Protein AF-A0A6N6LLW7-F1 (afdb_monomer_lite)

pLDDT: mean 87.09, std 13.23, range [44.34, 96.31]

Structure (mmCIF, N/CA/C/O backbone):
data_AF-A0A6N6LLW7-F1
#
_entry.id   AF-A0A6N6LLW7-F1
#
loop_
_atom_site.group_PDB
_atom_site.id
_atom_site.type_symbol
_atom_site.label_atom_id
_atom_site.label_alt_id
_atom_site.label_comp_id
_atom_site.label_asym_id
_atom_site.label_entity_id
_atom_site.label_seq_id
_atom_site.pdbx_PDB_ins_code
_atom_site.Cartn_x
_atom_site.Cartn_y
_atom_site.Cartn_z
_atom_site.occupancy
_atom_site.B_iso_or_equiv
_atom_site.auth_seq_id
_atom_site.auth_comp_id
_atom_site.auth_asym_id
_atom_site.auth_atom_id
_atom_site.pdbx_PDB_model_num
ATOM 1 N N . MET A 1 1 ? 13.885 -12.500 -16.120 1.00 53.62 1 MET A N 1
ATOM 2 C CA . MET A 1 1 ? 13.220 -11.301 -15.565 1.00 53.62 1 MET A CA 1
ATOM 3 C C . MET A 1 1 ? 13.744 -10.125 -16.379 1.00 53.62 1 MET A C 1
ATOM 5 O O . MET A 1 1 ? 14.953 -9.976 -16.423 1.00 53.62 1 MET A O 1
ATOM 9 N N . LYS A 1 2 ? 12.927 -9.405 -17.163 1.00 55.97 2 LYS A N 1
ATOM 10 C CA . LYS A 1 2 ? 13.471 -8.277 -17.947 1.00 55.97 2 LYS A CA 1
ATOM 11 C C . LYS A 1 2 ? 13.762 -7.136 -16.972 1.00 55.97 2 LYS A C 1
ATOM 13 O O . LYS A 1 2 ? 12.821 -6.551 -16.442 1.00 55.97 2 LYS A O 1
ATOM 18 N N . GLU A 1 3 ? 15.041 -6.870 -16.733 1.00 80.50 3 GLU A N 1
ATOM 19 C CA . GLU A 1 3 ? 15.545 -5.896 -15.759 1.00 80.50 3 GLU A CA 1
ATOM 20 C C . GLU A 1 3 ? 15.176 -4.473 -16.174 1.00 80.50 3 GLU A C 1
ATOM 22 O O . GLU A 1 3 ? 15.386 -4.073 -17.321 1.00 80.50 3 GLU A O 1
ATOM 27 N N . PHE A 1 4 ? 14.484 -3.738 -15.310 1.00 86.56 4 PHE A N 1
ATOM 28 C CA . PHE A 1 4 ? 14.306 -2.294 -15.454 1.00 86.56 4 PHE A CA 1
ATOM 29 C C . PHE A 1 4 ? 15.438 -1.600 -14.706 1.00 86.56 4 PHE A C 1
ATOM 31 O O . PHE A 1 4 ? 15.977 -2.136 -13.741 1.00 86.56 4 PHE A O 1
ATOM 38 N N . THR A 1 5 ? 15.812 -0.421 -15.174 1.00 92.94 5 THR A N 1
ATOM 39 C CA . THR A 1 5 ? 16.826 0.391 -14.504 1.00 92.94 5 THR A CA 1
ATOM 40 C C . THR A 1 5 ? 16.274 0.952 -13.197 1.00 92.94 5 THR A C 1
ATOM 42 O O . THR A 1 5 ? 15.069 1.166 -13.053 1.00 92.94 5 THR A O 1
ATOM 45 N N . GLU A 1 6 ? 17.160 1.261 -12.256 1.00 92.94 6 GLU A N 1
ATOM 46 C CA . GLU A 1 6 ? 16.796 1.927 -11.002 1.00 92.94 6 GLU A CA 1
ATOM 47 C C . GLU A 1 6 ? 16.066 3.255 -11.254 1.00 92.94 6 GLU A C 1
ATOM 49 O O . GLU A 1 6 ? 15.031 3.527 -10.656 1.00 92.94 6 GLU A O 1
ATOM 54 N N . LYS A 1 7 ? 16.496 4.020 -12.263 1.00 94.81 7 LYS A N 1
ATOM 55 C CA . LYS A 1 7 ? 15.825 5.259 -12.680 1.00 94.81 7 LYS A CA 1
ATOM 56 C C . LYS A 1 7 ? 14.381 5.038 -13.149 1.00 94.81 7 LYS A C 1
ATOM 58 O O . LYS A 1 7 ? 13.503 5.864 -12.899 1.00 94.81 7 LYS A O 1
ATOM 63 N N . GLU A 1 8 ? 14.117 3.948 -13.870 1.00 93.88 8 GLU A N 1
ATOM 64 C CA . GLU A 1 8 ? 12.752 3.584 -14.272 1.00 93.88 8 GLU A CA 1
ATOM 65 C C . GLU A 1 8 ? 11.911 3.172 -13.062 1.00 93.88 8 GLU A C 1
ATOM 67 O O . GLU A 1 8 ? 10.739 3.543 -12.989 1.00 93.88 8 GLU A O 1
ATOM 72 N N . PHE A 1 9 ? 12.507 2.446 -12.113 1.00 93.12 9 PHE A N 1
ATOM 73 C CA . PHE A 1 9 ? 11.861 2.079 -10.858 1.00 93.12 9 PHE A CA 1
ATOM 74 C C . PHE A 1 9 ? 11.489 3.308 -10.032 1.00 93.12 9 PHE A C 1
ATOM 76 O O . PHE A 1 9 ? 10.321 3.473 -9.697 1.00 93.12 9 PHE A O 1
ATOM 83 N N . GLU A 1 10 ? 12.440 4.203 -9.769 1.00 95.75 10 GLU A N 1
ATOM 84 C CA . GLU A 1 10 ? 12.220 5.435 -9.007 1.00 95.75 10 GLU A CA 1
ATOM 85 C C . GLU A 1 10 ? 11.109 6.285 -9.618 1.00 95.75 10 GLU A C 1
ATOM 87 O O . GLU A 1 10 ? 10.230 6.774 -8.908 1.00 95.75 10 GLU A O 1
ATOM 92 N N . LYS A 1 11 ? 11.089 6.410 -10.950 1.00 95.62 11 LYS A N 1
ATOM 93 C CA . LYS A 1 11 ? 10.028 7.133 -11.656 1.00 95.62 11 LYS A CA 1
ATOM 94 C C . LYS A 1 11 ? 8.649 6.520 -11.395 1.00 95.62 11 LYS A C 1
ATOM 96 O O . LYS A 1 11 ? 7.684 7.257 -11.186 1.00 95.62 11 LYS A O 1
ATOM 101 N N . GLN A 1 12 ? 8.533 5.192 -11.423 1.00 95.00 12 GLN A N 1
ATOM 102 C CA . GLN A 1 12 ? 7.264 4.519 -11.137 1.00 95.00 12 GLN A CA 1
ATOM 103 C C . GLN A 1 12 ? 6.904 4.560 -9.652 1.00 95.00 12 GLN A C 1
ATOM 105 O O . GLN A 1 12 ? 5.736 4.737 -9.324 1.00 95.00 12 GLN A O 1
ATOM 110 N N . LEU A 1 13 ? 7.891 4.482 -8.759 1.00 94.62 13 LEU A N 1
ATOM 111 C CA . LEU A 1 13 ? 7.694 4.626 -7.322 1.00 94.62 13 LEU A CA 1
ATOM 112 C C . LEU A 1 13 ? 7.151 6.015 -6.978 1.00 94.62 13 LEU A C 1
ATOM 114 O O . LEU A 1 13 ? 6.181 6.124 -6.237 1.00 94.62 13 LEU A O 1
ATOM 118 N N . GLN A 1 14 ? 7.711 7.077 -7.563 1.00 96.31 14 GLN A N 1
ATOM 119 C CA . GLN A 1 14 ? 7.199 8.440 -7.394 1.00 96.31 14 GLN A CA 1
ATOM 120 C C . GLN A 1 14 ? 5.767 8.582 -7.915 1.00 96.31 14 GLN A C 1
ATOM 122 O O . GLN A 1 14 ? 4.946 9.258 -7.293 1.00 96.31 14 GLN A O 1
ATOM 127 N N . LYS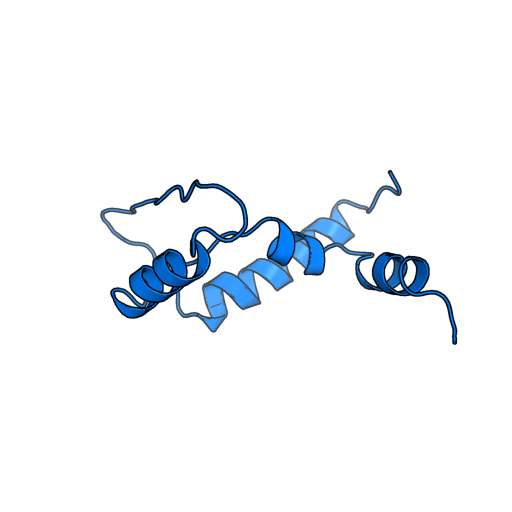 A 1 15 ? 5.446 7.930 -9.039 1.00 95.12 15 LYS A N 1
ATOM 128 C CA . LYS A 1 15 ? 4.082 7.898 -9.572 1.00 95.12 15 LYS A CA 1
ATOM 129 C C . LYS A 1 15 ? 3.124 7.189 -8.607 1.00 95.12 15 LYS A C 1
ATOM 131 O O . LYS A 1 15 ? 2.098 7.767 -8.262 1.00 95.12 15 LYS A O 1
ATOM 136 N N . ALA A 1 16 ? 3.485 5.997 -8.132 1.00 94.00 16 ALA A N 1
ATOM 137 C CA . ALA A 1 16 ? 2.702 5.244 -7.157 1.00 94.00 16 ALA A CA 1
ATOM 138 C C . ALA A 1 16 ? 2.520 6.034 -5.853 1.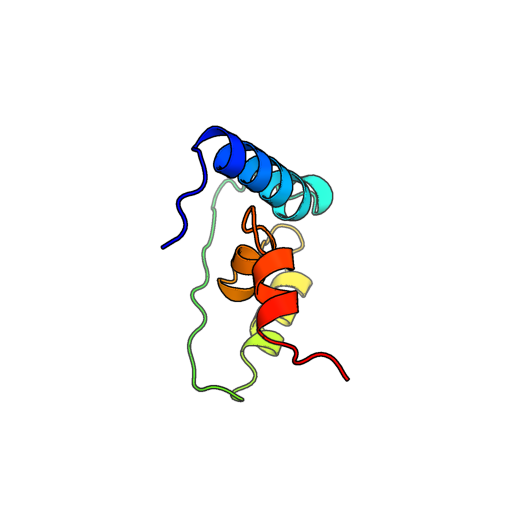00 94.00 16 ALA A C 1
ATOM 140 O O . ALA A 1 16 ? 1.411 6.129 -5.344 1.00 94.00 16 ALA A O 1
ATOM 141 N N . TRP A 1 17 ? 3.573 6.683 -5.351 1.00 94.25 17 TRP A N 1
ATOM 142 C CA . TRP A 1 17 ? 3.505 7.538 -4.165 1.00 94.25 17 TRP A CA 1
ATOM 143 C C . TRP A 1 17 ? 2.541 8.711 -4.357 1.00 94.25 17 TRP A C 1
ATOM 145 O O . TRP A 1 17 ? 1.709 8.993 -3.495 1.00 94.25 17 TRP A O 1
ATOM 155 N N . LYS A 1 18 ? 2.605 9.384 -5.511 1.00 95.12 18 LYS A N 1
ATOM 156 C CA . LYS A 1 18 ? 1.684 10.477 -5.826 1.00 95.12 18 LYS A CA 1
ATOM 157 C C . LYS A 1 18 ? 0.232 9.996 -5.858 1.00 95.12 18 LYS A C 1
ATOM 159 O O . LYS A 1 18 ? -0.626 10.642 -5.269 1.00 95.12 18 LYS A O 1
ATOM 164 N N . GLU A 1 19 ? -0.038 8.880 -6.526 1.00 93.25 19 GLU A N 1
ATOM 165 C CA . GLU A 1 19 ? -1.401 8.367 -6.703 1.00 93.25 19 GLU A CA 1
ATOM 166 C C . GLU A 1 19 ? -1.982 7.746 -5.430 1.00 93.25 19 GLU A C 1
ATOM 168 O O . GLU A 1 19 ? -3.149 7.980 -5.130 1.00 93.25 19 GLU A O 1
ATOM 173 N N . LEU A 1 20 ? -1.183 6.995 -4.669 1.00 91.44 20 LEU A N 1
ATOM 174 C CA . LEU A 1 20 ? -1.652 6.247 -3.501 1.00 91.44 20 LEU A CA 1
ATOM 175 C C . LEU A 1 20 ? -1.598 7.062 -2.202 1.00 91.44 20 LEU A C 1
ATOM 177 O O . LEU A 1 20 ? -2.433 6.836 -1.330 1.00 91.44 20 LEU A O 1
ATOM 181 N N . VAL A 1 21 ? -0.664 8.010 -2.070 1.00 92.50 21 VAL A N 1
ATOM 182 C CA . VAL A 1 21 ? -0.449 8.778 -0.829 1.00 92.50 21 VAL A CA 1
ATOM 183 C C . VAL A 1 21 ? -0.907 10.225 -0.991 1.00 92.50 21 VAL A C 1
ATOM 185 O O . VAL A 1 21 ? -1.806 10.669 -0.281 1.00 92.50 21 VAL A O 1
ATOM 188 N N . ILE A 1 22 ? -0.321 10.963 -1.942 1.00 92.19 22 ILE A N 1
ATOM 189 C CA . ILE A 1 22 ? -0.546 12.415 -2.067 1.00 92.19 22 ILE A CA 1
ATOM 190 C C . ILE A 1 22 ? -1.983 12.710 -2.501 1.00 92.19 22 ILE A C 1
ATOM 192 O O . ILE A 1 22 ? -2.675 13.483 -1.848 1.00 92.19 22 ILE A O 1
ATOM 196 N N . ASN A 1 23 ? -2.454 12.075 -3.576 1.00 93.00 23 ASN A N 1
ATOM 197 C CA . ASN A 1 23 ? -3.793 12.322 -4.115 1.00 93.00 23 ASN A CA 1
ATOM 198 C C . ASN A 1 23 ? -4.913 11.870 -3.159 1.00 93.00 23 ASN A C 1
ATOM 200 O O . ASN A 1 23 ? -6.022 12.392 -3.242 1.00 93.00 23 ASN A O 1
ATOM 204 N N . ASN A 1 24 ? -4.620 10.934 -2.250 1.00 90.19 24 ASN A N 1
ATOM 205 C CA . ASN A 1 24 ? -5.554 10.466 -1.223 1.00 90.19 24 ASN A CA 1
ATOM 206 C C . ASN A 1 24 ? -5.431 11.243 0.099 1.00 90.19 24 ASN A C 1
ATOM 208 O O . ASN A 1 24 ? -6.107 10.898 1.062 1.00 90.19 24 ASN A O 1
ATOM 212 N N . ASN A 1 25 ? -4.600 12.295 0.157 1.00 93.50 25 ASN A N 1
ATOM 213 C CA . ASN A 1 25 ? -4.357 13.108 1.353 1.00 93.50 25 ASN A CA 1
ATOM 214 C C . ASN A 1 25 ? -3.947 12.281 2.586 1.00 93.50 25 ASN A C 1
ATOM 216 O O . ASN A 1 25 ? -4.349 12.595 3.706 1.00 93.50 25 ASN A O 1
ATOM 220 N N . ILE A 1 26 ? -3.145 11.233 2.384 1.00 94.44 26 ILE A N 1
ATOM 221 C CA . ILE A 1 26 ? -2.635 10.411 3.483 1.00 94.44 26 ILE A CA 1
ATOM 222 C C . ILE A 1 26 ? -1.562 11.195 4.240 1.00 94.44 26 ILE A C 1
ATOM 224 O O . ILE A 1 26 ? -0.585 11.679 3.661 1.00 94.44 26 ILE A O 1
ATOM 228 N N . THR A 1 27 ? -1.738 11.314 5.549 1.00 94.44 27 THR A N 1
ATOM 229 C CA . THR A 1 27 ? -0.878 12.063 6.462 1.00 94.44 27 THR A CA 1
ATOM 230 C C . THR A 1 27 ? -0.305 11.155 7.545 1.00 94.44 27 THR A C 1
ATOM 232 O O . THR A 1 27 ? -0.796 10.058 7.817 1.00 94.44 27 THR A O 1
ATOM 235 N N . LYS A 1 28 ? 0.775 11.612 8.184 1.00 93.81 28 LYS A N 1
ATOM 236 C CA . LYS A 1 28 ? 1.363 10.902 9.323 1.00 93.81 28 LYS A CA 1
ATOM 237 C C . LYS A 1 28 ? 0.362 10.869 10.482 1.00 93.81 28 LYS A C 1
ATOM 239 O O . LYS A 1 28 ? -0.272 11.879 10.768 1.00 93.81 28 LYS A O 1
ATOM 244 N N . SER A 1 29 ? 0.261 9.717 11.134 1.00 93.06 29 SER A N 1
ATOM 245 C CA . SER A 1 29 ? -0.454 9.537 12.401 1.00 93.06 29 SER A CA 1
ATOM 246 C C . SER A 1 29 ? 0.565 9.467 13.534 1.00 93.06 29 SER A C 1
ATOM 248 O O . SER A 1 29 ? 1.637 8.889 13.339 1.00 93.06 29 SER A O 1
ATOM 250 N N . ASP A 1 30 ? 0.222 10.008 14.701 1.00 94.75 30 ASP A N 1
ATOM 251 C CA . ASP A 1 30 ? 1.034 9.869 15.917 1.00 94.75 30 ASP A CA 1
ATOM 252 C C . ASP A 1 30 ? 1.100 8.401 16.377 1.00 94.75 30 ASP A C 1
ATOM 254 O O . ASP A 1 30 ? 2.125 7.940 16.876 1.00 94.75 30 ASP A O 1
ATOM 258 N N . GLU A 1 31 ? 0.035 7.639 16.108 1.00 94.88 31 GLU A N 1
ATOM 259 C CA . GLU A 1 31 ? -0.055 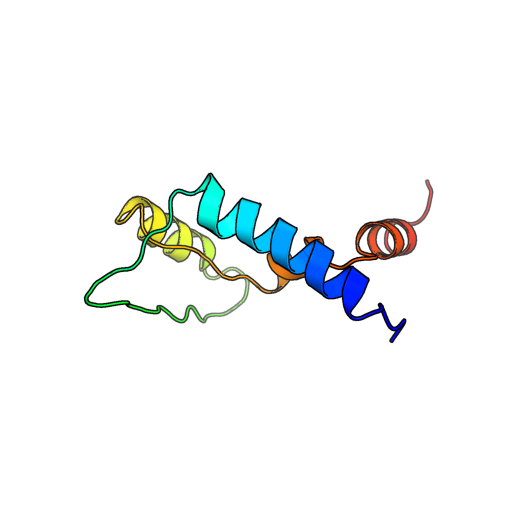6.197 16.342 1.00 94.88 31 GLU A CA 1
ATOM 260 C C . GLU A 1 31 ? -0.440 5.488 15.029 1.00 94.88 31 GLU A C 1
ATOM 262 O O . GLU A 1 31 ? -1.626 5.327 14.720 1.00 94.88 31 GLU A O 1
ATOM 267 N N . PRO A 1 32 ? 0.530 5.121 14.171 1.00 94.00 32 PRO A N 1
ATOM 268 C CA . PRO A 1 32 ? 0.243 4.432 12.919 1.00 94.00 32 PRO A CA 1
ATOM 269 C C . PRO A 1 32 ? -0.178 2.980 13.174 1.00 94.00 32 PRO A C 1
ATOM 271 O O . PRO A 1 32 ? 0.457 2.255 13.939 1.00 94.00 32 PRO A O 1
ATOM 274 N N . GLN A 1 33 ? -1.226 2.534 12.482 1.00 94.00 33 GLN A N 1
ATOM 275 C CA . GLN A 1 33 ? -1.736 1.164 12.560 1.00 94.00 33 GLN A CA 1
ATOM 276 C C . GLN A 1 33 ? -1.616 0.470 11.202 1.00 94.00 33 GLN A C 1
ATOM 278 O O . GLN A 1 33 ? -1.805 1.090 10.156 1.00 94.00 33 GLN A O 1
ATOM 283 N N . ALA A 1 34 ? -1.325 -0.830 11.222 1.00 94.75 34 ALA A N 1
ATOM 284 C CA . ALA A 1 34 ? -1.264 -1.667 10.031 1.00 94.75 34 ALA A CA 1
ATOM 285 C C . ALA A 1 34 ? -2.187 -2.877 10.195 1.00 94.75 34 ALA A C 1
ATOM 287 O O . ALA A 1 34 ? -2.149 -3.568 11.213 1.00 94.75 34 ALA A O 1
ATOM 288 N N . TYR A 1 35 ? -2.991 -3.149 9.168 1.00 94.12 35 TYR A N 1
ATOM 289 C CA . TYR A 1 35 ? -3.915 -4.278 9.131 1.00 94.12 35 TYR A CA 1
ATOM 290 C C . TYR A 1 35 ? -3.467 -5.260 8.052 1.00 94.12 35 TYR A C 1
ATOM 292 O O . TYR A 1 35 ? -3.352 -4.898 6.883 1.00 94.12 35 TYR A O 1
ATOM 300 N N . ILE A 1 36 ? -3.227 -6.513 8.440 1.00 94.75 36 ILE A N 1
ATOM 301 C CA . ILE A 1 36 ? -2.904 -7.594 7.505 1.00 94.75 36 ILE A CA 1
ATOM 302 C C . ILE A 1 36 ? -4.185 -8.378 7.236 1.00 94.75 36 ILE A C 1
ATOM 304 O O . ILE A 1 36 ? -4.785 -8.929 8.158 1.00 94.75 36 ILE A O 1
ATOM 308 N N . ILE A 1 37 ? -4.604 -8.437 5.972 1.00 93.00 37 ILE A N 1
ATOM 309 C CA . ILE A 1 37 ? -5.850 -9.095 5.570 1.00 93.00 37 ILE A CA 1
ATOM 310 C C . ILE A 1 37 ? -5.525 -10.420 4.885 1.00 93.00 37 ILE A C 1
ATOM 312 O O . ILE A 1 37 ? -4.848 -10.463 3.861 1.00 93.00 37 ILE A O 1
ATOM 316 N N . GLY A 1 38 ? -6.036 -11.511 5.455 1.00 92.44 38 GLY A N 1
ATOM 317 C CA . GLY A 1 38 ? -5.865 -12.874 4.959 1.00 92.44 38 GLY A CA 1
ATOM 318 C C . GLY A 1 38 ? -7.201 -13.584 4.752 1.00 92.44 38 GLY A C 1
ATOM 319 O O . GLY A 1 38 ? -8.235 -13.162 5.261 1.00 92.44 38 GLY A O 1
ATOM 320 N N . GLY A 1 39 ? -7.185 -14.666 3.975 1.00 92.06 39 GLY A N 1
ATOM 321 C CA . GLY A 1 39 ? -8.363 -15.495 3.710 1.00 92.06 39 GLY A CA 1
ATOM 322 C C . GLY A 1 39 ? -8.377 -16.063 2.294 1.00 92.06 39 GLY A C 1
ATOM 323 O O . GLY A 1 39 ? -7.719 -15.537 1.391 1.00 92.06 39 GLY A O 1
ATOM 324 N N . GLN A 1 40 ? -9.158 -17.122 2.081 1.00 94.62 40 GLN A N 1
ATOM 3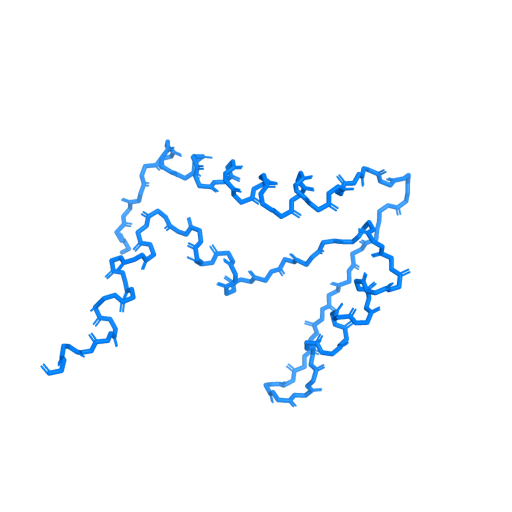25 C CA . GLN A 1 40 ? -9.273 -17.778 0.775 1.00 94.62 40 GLN A CA 1
ATOM 326 C C . GLN A 1 40 ? -9.762 -16.816 -0.330 1.00 94.62 40 GLN A C 1
ATOM 328 O O . GLN A 1 40 ? -10.449 -15.822 -0.042 1.00 94.62 40 GLN A O 1
ATOM 333 N N . PRO A 1 41 ? -9.408 -17.053 -1.605 1.00 91.00 41 PRO A N 1
ATOM 334 C CA . PRO A 1 41 ? -10.041 -16.372 -2.734 1.00 91.00 41 PRO A CA 1
ATOM 335 C C . PRO A 1 41 ? -11.572 -16.481 -2.647 1.00 91.00 41 PRO A C 1
ATOM 337 O O . PRO A 1 41 ? -12.097 -17.530 -2.291 1.00 91.00 41 PRO A O 1
ATOM 340 N N . GLY A 1 42 ? -12.289 -15.384 -2.900 1.00 89.19 42 GLY A N 1
ATOM 341 C CA . GLY A 1 42 ? -13.755 -15.339 -2.790 1.00 89.19 42 GLY A CA 1
ATOM 342 C C . GLY A 1 42 ? -14.328 -15.102 -1.382 1.00 89.19 42 GLY A C 1
ATOM 343 O O . GLY A 1 42 ? -15.522 -14.869 -1.265 1.00 89.19 42 GLY A O 1
ATOM 344 N N . ALA A 1 43 ? -13.514 -15.062 -0.317 1.00 92.00 43 ALA A N 1
ATOM 345 C CA . ALA A 1 43 ? -13.996 -14.831 1.058 1.00 92.00 43 ALA A CA 1
ATOM 346 C C . ALA A 1 43 ? -14.470 -13.393 1.372 1.00 92.00 43 ALA A C 1
ATOM 348 O O . ALA A 1 43 ? -14.795 -13.104 2.518 1.00 92.00 43 ALA A O 1
ATOM 349 N N . GLY A 1 44 ? -14.453 -12.473 0.402 1.00 90.75 44 GLY A N 1
ATOM 350 C CA . GLY A 1 44 ? -14.880 -11.084 0.626 1.00 90.75 44 GLY A CA 1
ATOM 351 C C . GLY A 1 44 ? -13.841 -10.178 1.300 1.00 90.75 44 GLY A C 1
ATOM 352 O O . GLY A 1 44 ? -14.203 -9.191 1.928 1.00 90.75 44 GLY A O 1
ATOM 353 N N . LYS A 1 45 ? -12.539 -10.469 1.159 1.00 93.94 45 LYS A N 1
ATOM 354 C CA . LYS A 1 45 ? -11.455 -9.622 1.704 1.00 93.94 45 LYS A CA 1
ATOM 355 C C . LYS A 1 45 ? -11.565 -8.153 1.274 1.00 93.94 45 LYS A C 1
ATOM 357 O O . LYS A 1 45 ? -11.345 -7.271 2.096 1.00 93.94 45 LYS A O 1
ATOM 362 N N . SER A 1 46 ? -11.943 -7.900 0.017 1.00 92.19 46 SER A N 1
ATOM 363 C CA . SER A 1 46 ? -12.137 -6.545 -0.518 1.00 92.19 46 SER A CA 1
ATOM 364 C C . SER A 1 46 ? -13.182 -5.759 0.274 1.00 92.19 46 SER A C 1
ATOM 366 O O . SER A 1 46 ? -12.922 -4.624 0.638 1.00 92.19 46 SER A O 1
ATOM 368 N N . THR A 1 47 ? -14.288 -6.393 0.680 1.00 94.12 47 THR A N 1
ATOM 369 C CA . THR A 1 47 ? -15.313 -5.759 1.525 1.00 94.12 47 THR A CA 1
ATOM 370 C C . THR A 1 47 ? -14.744 -5.269 2.858 1.00 94.12 47 THR A C 1
ATOM 372 O O . THR A 1 47 ? -15.137 -4.215 3.353 1.00 94.12 47 THR A O 1
ATOM 375 N N . LEU A 1 48 ? -13.803 -6.012 3.448 1.00 93.56 48 LEU A N 1
ATOM 376 C CA . LEU A 1 48 ? -13.152 -5.610 4.694 1.00 93.56 48 LEU A CA 1
ATOM 377 C C . LEU A 1 48 ? -12.200 -4.427 4.475 1.00 93.56 48 LEU A C 1
ATOM 379 O O . LEU A 1 48 ? -12.196 -3.501 5.284 1.00 93.56 48 LEU A O 1
ATOM 383 N N . VAL A 1 49 ? -11.438 -4.433 3.375 1.00 93.44 49 VAL A N 1
ATOM 384 C CA . VAL A 1 49 ? -10.598 -3.290 2.968 1.00 93.44 49 VAL A CA 1
ATOM 385 C C . VAL A 1 49 ? -11.459 -2.040 2.792 1.00 93.44 49 VAL A C 1
ATOM 387 O O . VAL A 1 49 ? -11.167 -1.013 3.402 1.00 93.44 49 VAL A O 1
ATOM 390 N N . ASP A 1 50 ? -12.542 -2.139 2.019 1.00 93.44 50 ASP A N 1
ATOM 391 C CA . ASP A 1 50 ? -13.440 -1.019 1.729 1.00 93.44 50 ASP A CA 1
ATOM 392 C C . ASP A 1 50 ? -14.017 -0.442 3.023 1.00 93.44 50 ASP A C 1
ATOM 394 O O . ASP A 1 50 ? -13.986 0.769 3.244 1.00 93.44 50 ASP A O 1
ATOM 398 N N . ARG A 1 51 ? -14.443 -1.312 3.947 1.00 94.62 51 ARG A N 1
ATOM 399 C CA . ARG A 1 51 ? -14.996 -0.880 5.231 1.00 94.62 51 ARG A CA 1
ATOM 400 C C . ARG A 1 51 ? -13.978 -0.151 6.110 1.00 94.62 51 ARG A C 1
ATOM 402 O O . ARG A 1 51 ? -14.341 0.819 6.776 1.00 94.62 51 ARG A O 1
ATOM 409 N N . LEU A 1 52 ? -12.719 -0.592 6.121 1.00 93.50 52 LEU A N 1
ATOM 410 C CA . LEU A 1 52 ? -11.648 0.100 6.847 1.00 93.50 52 LEU A CA 1
ATOM 411 C C . LEU A 1 52 ? -11.408 1.499 6.261 1.00 93.50 52 LEU A C 1
ATOM 413 O O . LEU A 1 52 ? -11.387 2.477 7.008 1.00 93.50 52 LEU A O 1
ATOM 417 N N . MET A 1 53 ? -11.320 1.606 4.935 1.00 91.56 53 MET A N 1
ATOM 418 C CA . MET A 1 53 ? -11.110 2.873 4.217 1.00 91.56 53 MET A CA 1
ATOM 419 C C . MET A 1 53 ? -12.306 3.838 4.342 1.00 91.56 53 MET A C 1
ATOM 421 O O . MET A 1 53 ? -12.149 5.061 4.327 1.00 91.56 53 MET A O 1
ATOM 425 N N . GLU A 1 54 ? -13.526 3.313 4.477 1.00 93.25 54 GLU A N 1
ATOM 426 C CA . GLU A 1 54 ? -14.715 4.103 4.817 1.00 93.25 54 GLU A CA 1
ATOM 427 C C . GLU A 1 54 ? -14.643 4.661 6.240 1.00 93.25 54 GLU A C 1
ATOM 429 O O . GLU A 1 54 ? -15.021 5.813 6.459 1.00 93.25 54 GLU A O 1
ATOM 434 N N . SER A 1 55 ? -14.165 3.853 7.191 1.00 93.19 55 SER A N 1
ATOM 435 C CA . SER A 1 55 ? -14.122 4.209 8.613 1.00 93.19 55 SER A CA 1
ATOM 436 C C . SER A 1 55 ? -13.071 5.270 8.944 1.00 93.19 55 SER A C 1
ATOM 438 O O . SER A 1 55 ? -13.262 6.054 9.871 1.00 93.19 55 SER A O 1
ATOM 440 N N . ASN A 1 56 ? -11.980 5.323 8.178 1.00 91.19 56 ASN A N 1
ATOM 441 C CA . ASN A 1 56 ? -10.917 6.298 8.350 1.00 91.19 56 ASN A CA 1
ATOM 442 C C . ASN A 1 56 ? -10.317 6.662 6.987 1.00 91.19 56 ASN A C 1
ATOM 444 O O . ASN A 1 56 ? -9.740 5.825 6.297 1.00 91.19 56 ASN A O 1
ATOM 448 N N . LYS A 1 57 ? -10.425 7.944 6.625 1.00 91.25 57 LYS A N 1
ATOM 449 C CA . LYS A 1 57 ? -9.902 8.482 5.361 1.00 91.25 57 LYS A CA 1
ATOM 450 C C . LYS A 1 57 ? -8.376 8.564 5.320 1.00 91.25 57 LYS A C 1
ATOM 452 O O . LYS A 1 57 ? -7.825 8.690 4.236 1.00 91.25 57 LYS A O 1
ATOM 457 N N . ASN A 1 58 ? -7.706 8.465 6.469 1.00 94.88 58 ASN A N 1
ATOM 458 C CA . ASN A 1 58 ? -6.251 8.449 6.581 1.00 94.88 58 ASN A CA 1
ATOM 459 C C . ASN A 1 58 ? -5.677 7.019 6.628 1.00 94.88 58 ASN A C 1
ATOM 461 O O . ASN A 1 58 ? -4.754 6.723 7.385 1.00 94.88 58 ASN A O 1
ATOM 465 N N . ILE A 1 59 ? -6.264 6.107 5.854 1.00 93.62 59 ILE A N 1
ATOM 466 C CA . ILE A 1 59 ? -5.752 4.752 5.637 1.00 93.62 59 ILE A CA 1
ATOM 467 C C . ILE A 1 59 ? -5.424 4.620 4.153 1.00 93.62 59 ILE A C 1
ATOM 469 O O . ILE A 1 59 ? -6.115 5.180 3.306 1.00 93.62 59 ILE A O 1
ATOM 473 N N . MET A 1 60 ? -4.368 3.872 3.837 1.00 93.12 60 MET A N 1
ATOM 474 C CA . MET A 1 60 ? -4.065 3.443 2.474 1.00 93.12 60 MET A CA 1
ATOM 475 C C . MET A 1 60 ? -4.044 1.918 2.394 1.00 93.12 60 MET A C 1
ATOM 477 O O . MET A 1 60 ? -3.585 1.250 3.323 1.00 93.12 60 MET A O 1
ATOM 481 N N . SER A 1 61 ? -4.496 1.365 1.271 1.00 92.31 61 SER A N 1
ATOM 482 C CA . SER A 1 61 ? -4.330 -0.053 0.966 1.00 92.31 61 SER A CA 1
ATOM 483 C C . SER A 1 61 ? -3.062 -0.276 0.140 1.00 92.31 61 SER A C 1
ATOM 485 O O . SER A 1 61 ? -2.741 0.488 -0.772 1.00 92.31 61 SER A O 1
ATOM 487 N N . ILE A 1 62 ? -2.325 -1.338 0.467 1.00 91.88 62 ILE A N 1
ATOM 488 C CA . ILE A 1 62 ? -1.181 -1.807 -0.318 1.00 91.88 62 ILE A CA 1
ATOM 489 C C . ILE A 1 62 ? -1.534 -3.199 -0.826 1.00 91.88 62 ILE A C 1
ATOM 491 O O . ILE A 1 62 ? -1.603 -4.153 -0.053 1.00 91.88 62 ILE A O 1
ATOM 495 N N . ASP A 1 63 ? -1.765 -3.297 -2.130 1.00 90.50 63 ASP A N 1
ATOM 496 C CA . ASP A 1 63 ? -2.117 -4.536 -2.816 1.00 90.50 63 ASP A CA 1
ATOM 497 C C . ASP A 1 63 ? -1.049 -4.854 -3.870 1.00 90.50 63 ASP A C 1
ATOM 499 O O . ASP A 1 63 ? -0.683 -4.006 -4.689 1.00 90.50 63 ASP A O 1
ATOM 503 N N . ALA A 1 64 ? -0.535 -6.084 -3.851 1.00 88.06 64 ALA A N 1
ATOM 504 C CA . ALA A 1 64 ? 0.485 -6.535 -4.789 1.00 88.06 64 ALA A CA 1
ATOM 505 C C . ALA A 1 64 ? 0.015 -6.478 -6.253 1.00 88.06 64 ALA A C 1
ATOM 507 O O . ALA A 1 64 ? 0.824 -6.183 -7.134 1.00 88.06 64 ALA A O 1
ATOM 508 N N . ASP A 1 65 ? -1.264 -6.730 -6.532 1.00 88.38 65 ASP A N 1
ATOM 509 C CA . ASP A 1 65 ? -1.828 -6.651 -7.879 1.00 88.38 65 ASP A CA 1
ATOM 510 C C . ASP A 1 65 ? -1.933 -5.203 -8.359 1.00 88.38 65 ASP A C 1
ATOM 512 O O . ASP A 1 65 ? -1.571 -4.912 -9.501 1.00 88.38 65 ASP A O 1
ATOM 516 N N . VAL A 1 66 ? -2.299 -4.269 -7.476 1.00 89.75 66 VAL A N 1
ATOM 517 C CA . VAL A 1 66 ? -2.272 -2.830 -7.783 1.00 89.75 66 VAL A CA 1
ATOM 518 C C . VAL A 1 66 ? -0.834 -2.368 -8.035 1.00 89.75 66 VAL A C 1
ATOM 520 O O . VAL A 1 66 ? -0.564 -1.709 -9.039 1.00 89.75 66 VAL A O 1
ATOM 523 N N . CYS A 1 67 ? 0.126 -2.790 -7.208 1.00 89.38 67 CYS A N 1
ATOM 524 C CA . CYS A 1 67 ? 1.545 -2.473 -7.392 1.00 89.38 67 CYS A CA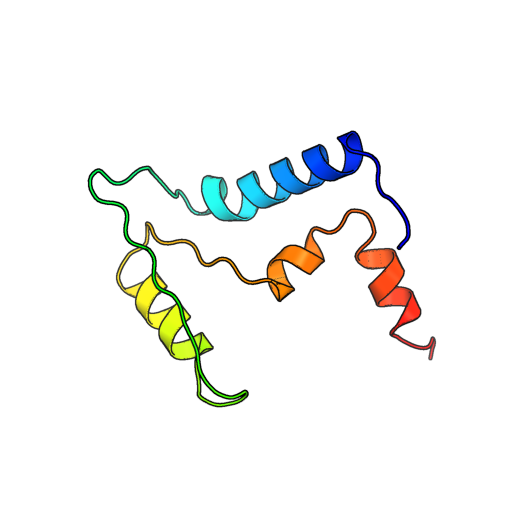 1
ATOM 525 C C . CYS A 1 67 ? 2.104 -2.964 -8.740 1.00 89.38 67 CYS A C 1
ATOM 527 O O . CYS A 1 67 ? 2.919 -2.271 -9.352 1.00 89.38 67 CYS A O 1
ATOM 529 N N . LYS A 1 68 ? 1.645 -4.116 -9.255 1.00 90.25 68 LYS A N 1
ATOM 530 C CA . LYS A 1 68 ? 2.052 -4.611 -10.584 1.00 90.25 68 LYS A CA 1
ATOM 531 C C . LYS A 1 68 ? 1.687 -3.638 -11.705 1.00 90.25 68 LYS A C 1
ATOM 533 O O . LYS A 1 68 ? 2.440 -3.552 -12.673 1.00 90.25 68 LYS A O 1
ATOM 538 N N . THR A 1 69 ? 0.592 -2.885 -11.575 1.00 90.69 69 THR A N 1
ATOM 539 C CA . THR A 1 69 ? 0.152 -1.912 -12.596 1.00 90.69 69 THR A CA 1
ATOM 540 C C . THR A 1 69 ? 1.125 -0.743 -12.775 1.00 90.69 69 THR A C 1
ATOM 542 O O . THR A 1 69 ? 1.225 -0.172 -13.861 1.00 90.69 69 THR A O 1
ATOM 545 N N . PHE A 1 70 ? 1.921 -0.445 -11.745 1.00 91.44 70 PHE A N 1
ATOM 546 C CA . PHE A 1 70 ? 2.982 0.561 -11.787 1.00 91.44 70 PHE A CA 1
ATOM 547 C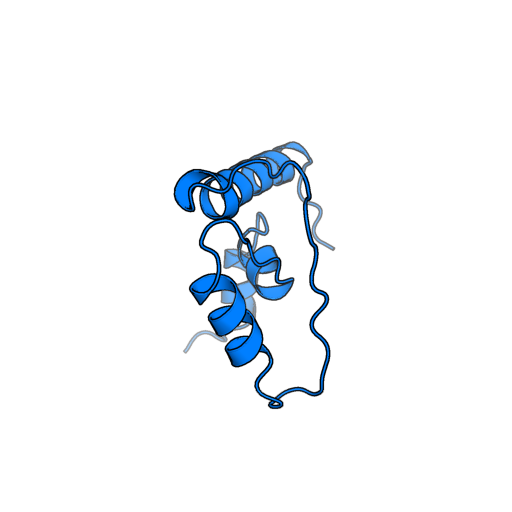 C . PHE A 1 70 ? 4.295 0.033 -12.369 1.00 91.44 70 PHE A C 1
ATOM 549 O O . PHE A 1 70 ? 5.239 0.800 -12.535 1.00 91.44 70 PHE A O 1
ATOM 556 N N . HIS A 1 71 ? 4.401 -1.258 -12.695 1.00 90.12 71 HIS A N 1
ATOM 557 C CA . HIS A 1 71 ? 5.637 -1.803 -13.242 1.00 90.12 71 HIS A CA 1
ATOM 558 C C . HIS A 1 71 ? 6.049 -1.030 -14.514 1.00 90.12 71 HIS A C 1
ATOM 560 O O . HIS A 1 71 ? 5.202 -0.833 -15.394 1.00 90.12 71 HIS A O 1
ATOM 566 N N . PRO A 1 72 ? 7.338 -0.656 -14.697 1.00 89.62 72 PRO A N 1
ATOM 567 C CA . PRO A 1 72 ? 7.789 0.145 -15.845 1.00 89.62 72 PRO A CA 1
ATOM 568 C C . PRO A 1 72 ? 7.387 -0.411 -17.217 1.00 89.62 72 PRO A C 1
ATOM 570 O O . PRO A 1 72 ? 7.339 0.311 -18.209 1.00 89.62 72 PRO A O 1
ATOM 573 N N . ARG A 1 73 ? 7.093 -1.713 -17.273 1.00 88.69 73 ARG A N 1
ATOM 574 C CA . ARG A 1 73 ? 6.709 -2.445 -18.484 1.00 88.69 73 ARG A CA 1
ATOM 575 C C . ARG A 1 73 ? 5.326 -3.095 -18.403 1.00 88.69 73 ARG A C 1
ATOM 577 O O . ARG A 1 73 ? 5.072 -4.021 -19.164 1.00 88.69 73 ARG A O 1
ATOM 584 N N . TYR A 1 74 ? 4.441 -2.654 -17.506 1.00 85.19 74 TYR A N 1
ATOM 585 C CA . TYR A 1 74 ? 3.110 -3.254 -17.315 1.00 85.19 74 TYR A CA 1
ATOM 586 C C . TYR A 1 74 ? 2.343 -3.444 -18.641 1.00 85.19 74 TYR A C 1
ATOM 588 O O . TYR A 1 74 ? 1.970 -4.564 -18.988 1.00 85.19 74 TYR A O 1
ATOM 596 N N . ASN A 1 75 ? 2.259 -2.393 -19.464 1.00 78.31 75 ASN A N 1
ATOM 597 C CA . ASN A 1 75 ? 1.563 -2.417 -20.762 1.00 78.31 75 ASN A CA 1
ATOM 598 C C . ASN A 1 75 ? 2.161 -3.401 -21.784 1.00 78.31 75 ASN A C 1
ATOM 600 O O . ASN A 1 75 ? 1.457 -3.871 -22.676 1.00 78.31 75 ASN A O 1
ATOM 604 N N . TYR A 1 76 ? 3.463 -3.696 -21.697 1.00 68.25 76 TYR A N 1
ATOM 605 C CA . TYR A 1 76 ? 4.086 -4.699 -22.562 1.00 68.25 76 TYR A CA 1
ATOM 606 C C . TYR A 1 76 ? 3.597 -6.101 -22.188 1.00 68.25 76 TYR A C 1
ATOM 608 O O . TYR A 1 76 ? 3.329 -6.911 -23.065 1.00 68.25 76 TYR A O 1
ATOM 616 N N . HIS A 1 77 ? 3.429 -6.374 -20.895 1.00 62.44 77 HIS A N 1
ATOM 617 C CA . HIS A 1 77 ? 2.938 -7.662 -20.415 1.00 62.44 77 HIS A CA 1
ATOM 618 C C . HIS A 1 77 ? 1.432 -7.840 -20.643 1.00 62.44 77 HIS A C 1
ATOM 620 O O . HIS A 1 77 ? 1.013 -8.929 -21.025 1.00 62.44 77 HIS A O 1
ATOM 626 N N . GLU A 1 78 ? 0.627 -6.780 -20.509 1.00 60.09 78 GLU A N 1
ATOM 627 C CA . GLU A 1 78 ? -0.817 -6.853 -20.780 1.00 60.09 78 GLU A CA 1
ATOM 628 C C . GLU A 1 78 ? -1.112 -7.204 -22.250 1.00 60.09 78 GLU A C 1
ATOM 630 O O . GLU A 1 78 ? -1.983 -8.027 -22.530 1.00 60.09 78 GLU A O 1
ATOM 635 N N . LYS A 1 79 ? -0.333 -6.648 -23.191 1.00 55.16 79 LYS A N 1
ATOM 636 C CA . LYS A 1 79 ? -0.458 -6.938 -24.631 1.00 55.16 79 LYS A CA 1
ATOM 637 C C . LYS A 1 79 ? -0.002 -8.341 -25.028 1.00 55.16 79 LYS A C 1
ATOM 639 O O . LYS A 1 79 ? -0.499 -8.865 -26.011 1.00 55.16 79 LYS A O 1
ATOM 644 N N . VAL A 1 80 ? 0.941 -8.941 -24.302 1.00 58.62 80 VAL A N 1
ATOM 645 C CA . VAL A 1 80 ? 1.415 -10.307 -24.592 1.00 58.62 80 VAL A CA 1
ATOM 646 C C . VAL A 1 80 ? 0.465 -11.361 -24.006 1.00 58.62 80 VAL A C 1
ATOM 648 O O . VAL A 1 80 ? 0.336 -12.439 -24.575 1.00 58.62 80 VAL A O 1
ATOM 651 N N . SER A 1 81 ? -0.237 -11.051 -22.908 1.00 55.91 81 SER A N 1
ATOM 652 C CA . SER A 1 81 ? -1.227 -11.956 -22.297 1.00 55.91 81 SER A CA 1
ATOM 653 C C . SER A 1 81 ? -2.612 -11.927 -22.949 1.00 55.91 81 SER A C 1
ATOM 655 O O . SER A 1 81 ? -3.405 -12.833 -22.703 1.00 55.91 81 SER A O 1
ATOM 657 N N . ARG A 1 82 ? -2.938 -10.911 -23.757 1.00 48.12 82 ARG A N 1
ATOM 658 C CA . ARG A 1 82 ? -4.166 -10.900 -24.563 1.00 48.12 82 ARG A CA 1
ATOM 659 C C . ARG A 1 82 ? -3.802 -11.293 -25.996 1.00 48.12 82 ARG A C 1
ATOM 661 O O . ARG A 1 82 ? -3.161 -10.483 -26.662 1.00 48.12 82 ARG A O 1
ATOM 668 N N . PRO A 1 83 ? -4.157 -12.500 -26.480 1.00 44.34 83 PRO A N 1
ATOM 669 C CA . PRO A 1 83 ? -3.969 -12.810 -27.888 1.00 44.34 83 PRO A CA 1
ATOM 670 C C . PRO A 1 83 ? -4.763 -11.793 -28.713 1.00 44.34 83 PRO A C 1
ATOM 672 O O . PRO A 1 83 ? -5.894 -11.445 -28.365 1.00 44.34 83 PRO A O 1
ATOM 675 N N . SER A 1 84 ? -4.126 -11.274 -29.759 1.00 51.19 84 SER A N 1
ATOM 676 C CA . SER A 1 84 ? -4.768 -10.446 -30.778 1.00 51.19 84 SER A CA 1
ATOM 677 C C . SER A 1 84 ? -6.043 -11.145 -31.277 1.00 51.19 84 SER A C 1
ATOM 679 O O . SER A 1 84 ? -5.987 -12.365 -31.457 1.00 51.19 84 SER A O 1
ATOM 681 N N . PRO A 1 85 ? -7.161 -10.422 -31.473 1.00 55.06 85 PRO A N 1
ATOM 682 C CA . PRO A 1 85 ? -8.364 -10.995 -32.073 1.00 55.06 85 PRO A CA 1
ATOM 683 C C . PRO A 1 85 ? -8.110 -11.504 -33.495 1.00 55.06 85 PRO A C 1
ATOM 685 O O . PRO A 1 85 ? -7.226 -10.936 -34.181 1.00 55.06 85 PRO A O 1
#

Radius of gyration: 16.14 Å; chains: 1; bounding box: 32×31×48 Å

Sequence (85 aa):
MKEFTEKEFEKQLQKAWKELVINNNITKSDEPQAYIIGGQPGAGKSTLVDRLMESNKNIMSIDADVCKTFHPRYNYHEKVSRPSP

Foldseek 3Di:
DPDDDPVLVVVLVVVCCCVFDVVLVADDDPDDDDDDFDDDPPPCSVVVVVVVCVVDSNDTDDDPVVSCCSPSCSVVVVCVVDPDD

Secondary structure (DSSP, 8-state):
--PPPHHHHHHHHHHHHIIIIITTT----SS---------TTS-HHHHHHHHHHH-TT-----HHHHHHTSTTHHHHHHHHS---